Protein AF-A0A953YY02-F1 (afdb_monomer)

Nearest PDB structures (folds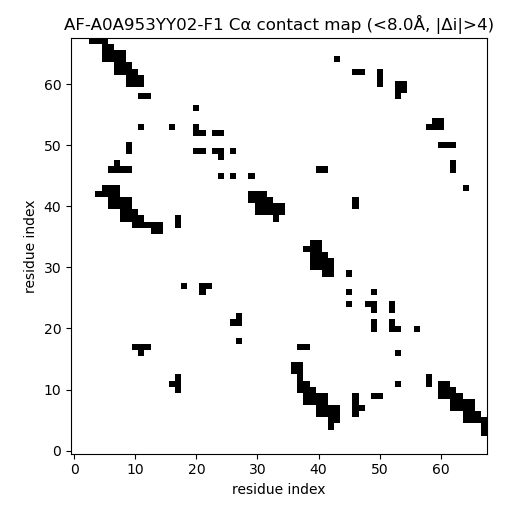eek):
  1gmv-assembly1_B  TM=6.518E-01  e=4.385E-02  Klebsiella aerogenes
  1gmw-assembly1_D  TM=5.935E-01  e=8.127E-02  Klebsiella aerogenes
  8cg4-assembly1_B  TM=6.082E-01  e=1.981E-01  Aspergillus parasiticus
  4amo-assembly1_A  TM=6.905E-01  e=7.806E-01  Micromonospora chersina
  4amp-assembly1_A  TM=6.575E-01  e=7.289E-01  Micromonospora chersina

Mean predicted aligned error: 6.19 Å

Radius of gyration: 11.32 Å; Cα contacts (8 Å, |Δi|>4): 122; chains: 1; bounding box: 20×26×37 Å

Secondary structure (DSSP, 8-state):
------EEEEE-SSHHHHHHHHHHTT-GGG--EEETTTEEEEEHHHHHHHHHHHHHTT---EEEEE--

Solvent-accessible surface area (backbone atoms only — not comparable to full-atom values): 3768 Å² total; per-residue (Å²): 136,87,84,70,65,58,33,16,38,42,42,44,96,39,48,65,59,38,51,53,21,26,57,73,45,69,40,66,91,57,55,74,43,72,58,70,72,30,26,37,30,21,49,43,71,57,30,49,45,31,39,59,31,29,47,74,71,75,41,88,54,56,74,46,77,45,89,98

Structure (mmCIF, N/CA/C/O backbone):
data_AF-A0A953YY02-F1
#
_entry.id   AF-A0A953YY02-F1
#
loop_
_atom_site.group_PDB
_atom_site.id
_atom_site.type_symbol
_atom_site.label_atom_id
_atom_site.label_alt_id
_atom_site.label_comp_id
_atom_site.label_asym_id
_atom_site.label_entity_id
_atom_site.label_seq_id
_atom_s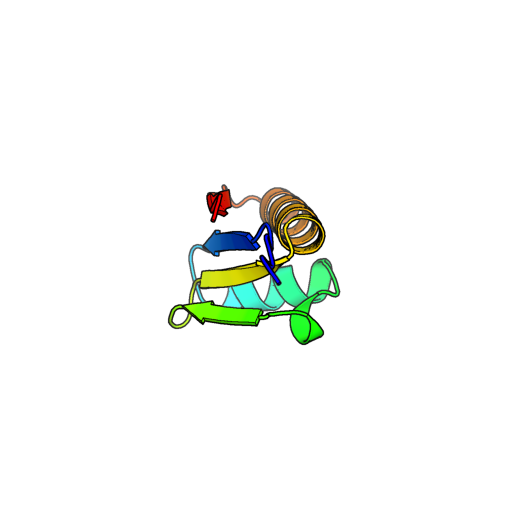ite.pdbx_PDB_ins_code
_atom_site.Cartn_x
_atom_site.Cartn_y
_atom_site.Cartn_z
_atom_site.occupancy
_atom_site.B_iso_or_equiv
_atom_site.auth_seq_id
_atom_site.auth_comp_id
_atom_site.auth_asym_id
_atom_site.auth_atom_id
_atom_site.pdbx_PDB_model_num
ATOM 1 N N . MET A 1 1 ? -3.452 -14.936 23.747 1.00 34.75 1 MET A N 1
ATOM 2 C CA . MET A 1 1 ? -3.834 -13.730 22.985 1.00 34.75 1 MET A CA 1
ATOM 3 C C . MET A 1 1 ? -3.624 -14.039 21.510 1.00 34.75 1 MET A C 1
ATOM 5 O O . MET A 1 1 ? -2.478 -14.191 21.114 1.00 34.75 1 MET A O 1
ATOM 9 N N . LYS A 1 2 ? -4.691 -14.270 20.735 1.00 40.47 2 LYS A N 1
ATOM 10 C CA . LYS A 1 2 ? -4.579 -14.435 19.276 1.00 40.47 2 LYS A CA 1
ATOM 11 C C . LYS A 1 2 ? -4.782 -13.057 18.652 1.00 40.47 2 LYS A C 1
ATOM 13 O O . LYS A 1 2 ? -5.849 -12.477 18.818 1.00 40.47 2 LYS A O 1
ATOM 18 N N . ILE A 1 3 ? -3.737 -12.505 18.046 1.00 42.06 3 ILE A N 1
ATOM 19 C CA . ILE A 1 3 ? -3.797 -11.227 17.333 1.00 42.06 3 ILE A CA 1
ATOM 20 C C . ILE A 1 3 ? -4.035 -11.580 15.866 1.00 42.06 3 ILE A C 1
ATOM 22 O O . ILE A 1 3 ? -3.114 -12.046 15.205 1.00 42.06 3 ILE A O 1
ATOM 26 N N . HIS A 1 4 ? -5.260 -11.389 15.382 1.00 46.25 4 HIS A N 1
ATOM 27 C CA . HIS A 1 4 ? -5.581 -11.482 13.959 1.00 46.25 4 HIS A CA 1
ATOM 28 C C . HIS A 1 4 ? -5.481 -10.071 13.374 1.00 46.25 4 HIS A C 1
A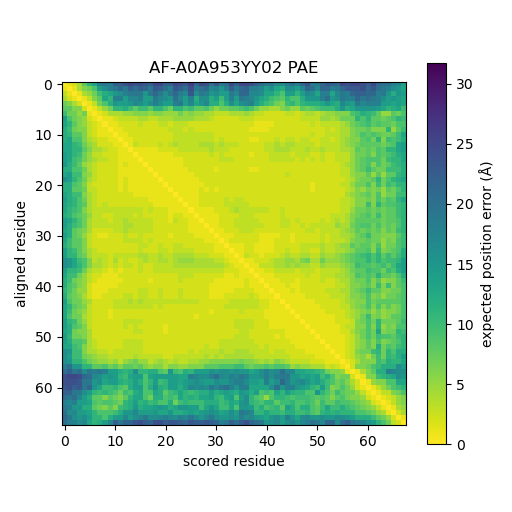TOM 30 O O . HIS A 1 4 ? -6.369 -9.244 13.580 1.00 46.25 4 HIS A O 1
ATOM 36 N N . ARG A 1 5 ? -4.350 -9.753 12.738 1.00 58.41 5 ARG A N 1
ATOM 37 C CA . ARG A 1 5 ? -4.145 -8.484 12.025 1.00 58.41 5 ARG A CA 1
ATOM 38 C C . ARG A 1 5 ? -4.367 -8.740 10.540 1.00 58.41 5 ARG A C 1
ATOM 40 O O . ARG A 1 5 ? -3.548 -9.399 9.909 1.00 58.41 5 ARG A O 1
ATOM 47 N N . HIS A 1 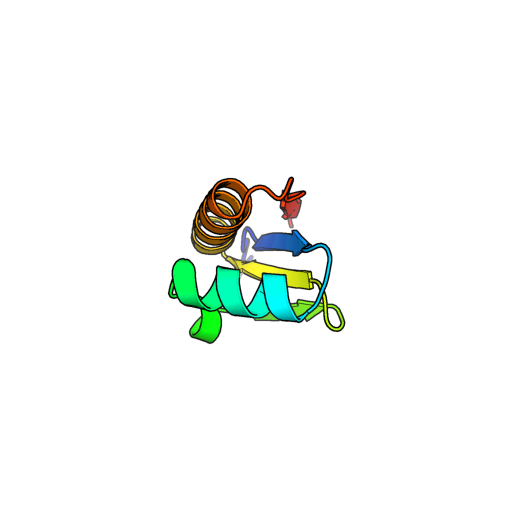6 ? -5.464 -8.222 9.994 1.00 78.75 6 HIS A N 1
ATOM 48 C CA . HIS A 1 6 ? -5.710 -8.270 8.555 1.00 78.75 6 HIS A CA 1
ATOM 49 C C . HIS A 1 6 ? -4.814 -7.240 7.864 1.00 78.75 6 HIS A C 1
ATOM 51 O O . HIS A 1 6 ? -5.036 -6.032 7.982 1.00 78.75 6 HIS A O 1
ATOM 57 N N . VAL A 1 7 ? -3.812 -7.717 7.131 1.00 84.62 7 VAL A N 1
ATOM 58 C CA . VAL A 1 7 ? -2.862 -6.870 6.405 1.00 84.62 7 VAL A CA 1
ATOM 59 C C . VAL A 1 7 ? -3.071 -6.984 4.898 1.00 84.62 7 VAL A C 1
ATOM 61 O O . VAL A 1 7 ? -3.439 -8.036 4.374 1.00 84.62 7 VAL A O 1
ATOM 64 N N . GLY A 1 8 ? -2.839 -5.883 4.190 1.00 88.38 8 GLY A N 1
ATOM 65 C CA . GLY A 1 8 ? -2.822 -5.840 2.733 1.00 88.38 8 GLY A CA 1
ATOM 66 C C . GLY A 1 8 ? -1.405 -5.625 2.222 1.00 88.38 8 GLY A C 1
ATOM 67 O O . GLY A 1 8 ? -0.696 -4.735 2.698 1.00 88.38 8 GLY A O 1
ATOM 68 N N . VAL A 1 9 ? -1.000 -6.427 1.237 1.00 88.62 9 VAL A N 1
ATOM 69 C CA . VAL A 1 9 ? 0.231 -6.188 0.479 1.00 88.62 9 VAL A CA 1
ATOM 70 C C . VAL A 1 9 ? -0.122 -5.412 -0.779 1.00 88.62 9 VAL A C 1
ATOM 72 O O . VAL A 1 9 ? -0.938 -5.867 -1.585 1.00 88.62 9 VAL A O 1
ATOM 75 N N . VAL A 1 10 ? 0.515 -4.258 -0.956 1.00 87.56 10 VAL A N 1
ATOM 76 C CA . VA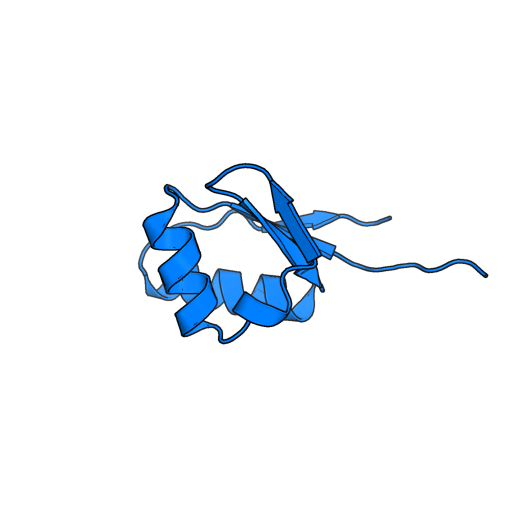L A 1 10 ? 0.340 -3.407 -2.134 1.00 87.56 10 VAL A CA 1
ATOM 77 C C . VAL A 1 10 ? 1.642 -3.370 -2.913 1.00 87.56 10 VAL A C 1
ATOM 79 O O . VAL A 1 10 ? 2.707 -3.115 -2.350 1.00 87.56 10 VAL A O 1
ATOM 82 N N . LYS A 1 11 ? 1.558 -3.631 -4.219 1.00 87.81 11 LYS A N 1
ATOM 83 C CA . LYS A 1 11 ? 2.693 -3.600 -5.143 1.00 87.81 11 LYS A CA 1
ATOM 84 C C . LYS A 1 11 ? 2.454 -2.563 -6.235 1.00 87.81 11 LYS A C 1
ATOM 86 O O . LYS A 1 11 ? 1.421 -2.602 -6.898 1.00 87.81 11 LYS A O 1
ATOM 91 N N . ALA A 1 12 ? 3.436 -1.691 -6.440 1.00 87.88 12 ALA A N 1
ATOM 92 C CA . ALA A 1 12 ? 3.471 -0.719 -7.527 1.00 87.88 12 ALA A CA 1
ATOM 93 C C . ALA A 1 12 ? 4.413 -1.179 -8.657 1.00 87.88 12 ALA A C 1
ATOM 95 O O . ALA A 1 12 ? 5.157 -2.158 -8.516 1.00 87.88 12 ALA A O 1
ATOM 96 N N . ALA A 1 13 ? 4.386 -0.471 -9.788 1.00 86.94 13 ALA A N 1
ATOM 97 C CA . ALA A 1 13 ? 5.261 -0.753 -10.928 1.00 86.94 13 ALA A CA 1
ATOM 98 C C . ALA A 1 13 ? 6.738 -0.434 -10.631 1.00 86.94 13 ALA A C 1
ATOM 100 O O . ALA A 1 13 ? 7.626 -1.237 -10.944 1.00 86.94 13 ALA A O 1
ATOM 101 N N . ASP A 1 14 ? 6.978 0.689 -9.953 1.00 89.56 14 ASP A N 1
ATOM 102 C CA . ASP A 1 14 ? 8.289 1.180 -9.534 1.00 89.56 14 ASP A CA 1
ATOM 103 C C . ASP A 1 14 ? 8.235 1.876 -8.158 1.00 89.56 14 ASP A C 1
ATOM 105 O O . ASP A 1 14 ? 7.176 2.028 -7.540 1.00 89.56 14 ASP A O 1
ATOM 109 N N . ALA A 1 15 ? 9.413 2.245 -7.650 1.00 90.69 15 ALA A N 1
ATOM 110 C CA . ALA A 1 15 ? 9.580 2.824 -6.322 1.00 90.69 15 ALA A CA 1
ATOM 111 C C . ALA A 1 15 ? 9.059 4.265 -6.212 1.00 90.69 15 ALA A C 1
ATOM 113 O O . ALA A 1 15 ? 8.643 4.682 -5.129 1.00 90.69 15 ALA A O 1
ATOM 114 N N . LEU A 1 16 ? 9.092 5.033 -7.307 1.00 91.38 16 LEU A N 1
ATOM 115 C CA . LEU A 1 16 ? 8.609 6.412 -7.316 1.00 91.38 16 LEU A CA 1
ATOM 116 C C . LEU A 1 16 ? 7.084 6.424 -7.217 1.00 91.38 16 LEU A C 1
ATOM 118 O O . LEU A 1 16 ? 6.540 7.080 -6.334 1.00 91.38 16 LEU A O 1
ATOM 122 N N . THR A 1 17 ? 6.423 5.594 -8.020 1.00 90.19 17 THR A N 1
ATOM 123 C CA . THR A 1 17 ? 4.969 5.416 -8.011 1.00 90.19 17 THR A CA 1
ATOM 124 C C . THR A 1 17 ? 4.474 4.996 -6.628 1.00 90.19 17 THR A C 1
ATOM 126 O O . THR A 1 17 ? 3.487 5.529 -6.126 1.00 90.19 17 THR A O 1
ATOM 129 N N . LEU A 1 18 ? 5.177 4.068 -5.964 1.00 91.00 18 LEU A N 1
ATOM 130 C CA . LEU A 1 18 ? 4.827 3.674 -4.598 1.00 91.00 18 LEU A CA 1
ATOM 131 C C . LEU A 1 18 ? 4.916 4.857 -3.623 1.00 91.00 18 LEU A C 1
ATOM 133 O O . LEU A 1 18 ? 4.019 5.038 -2.804 1.00 91.00 18 LEU A O 1
ATOM 137 N N . LYS A 1 19 ? 5.974 5.672 -3.708 1.00 91.38 19 LYS A N 1
ATOM 138 C CA . LYS A 1 19 ? 6.141 6.859 -2.853 1.00 91.38 19 LYS A CA 1
ATOM 139 C C . LYS A 1 19 ? 5.051 7.901 -3.096 1.00 91.38 19 LYS A C 1
ATOM 141 O O . LYS A 1 19 ? 4.480 8.405 -2.132 1.00 91.38 19 LYS A O 1
ATOM 146 N N . GLU A 1 20 ? 4.747 8.196 -4.356 1.00 91.00 20 GLU A N 1
ATOM 147 C CA . GLU A 1 20 ? 3.697 9.147 -4.731 1.00 91.00 20 GLU A CA 1
ATOM 148 C C . GLU A 1 20 ? 2.324 8.678 -4.249 1.00 91.00 20 GLU A C 1
ATOM 150 O O . GLU A 1 20 ? 1.587 9.452 -3.640 1.00 91.00 20 GLU A O 1
ATOM 155 N N . ALA A 1 21 ? 2.009 7.394 -4.421 1.00 90.06 21 ALA A N 1
ATOM 156 C CA . ALA A 1 21 ? 0.755 6.825 -3.947 1.00 90.06 21 ALA A CA 1
ATOM 157 C C . ALA A 1 21 ? 0.649 6.830 -2.412 1.00 90.06 21 ALA A C 1
ATOM 159 O O . ALA A 1 21 ? -0.405 7.166 -1.870 1.00 90.06 21 ALA A O 1
ATOM 160 N N . LEU A 1 22 ? 1.736 6.516 -1.694 1.00 92.00 22 LEU A N 1
ATOM 161 C CA . LEU A 1 22 ? 1.786 6.587 -0.226 1.00 92.00 22 LEU A CA 1
ATOM 162 C C . LEU A 1 22 ? 1.556 8.011 0.293 1.00 92.00 22 LEU A C 1
ATOM 164 O O . LEU A 1 22 ? 0.885 8.189 1.315 1.00 92.00 22 LEU A O 1
ATOM 168 N N . ALA A 1 23 ? 2.094 9.011 -0.408 1.00 91.44 23 ALA A N 1
ATOM 169 C CA . ALA A 1 23 ? 1.875 10.418 -0.102 1.00 91.44 23 ALA A CA 1
ATOM 170 C C . ALA A 1 23 ? 0.431 10.843 -0.416 1.00 91.44 23 ALA A C 1
ATOM 172 O O . ALA A 1 23 ? -0.224 11.443 0.434 1.00 91.44 23 ALA A O 1
ATOM 173 N N . ALA A 1 24 ? -0.097 10.465 -1.585 1.00 90.00 24 ALA A N 1
ATOM 174 C CA . ALA A 1 24 ? -1.459 10.784 -2.015 1.00 90.0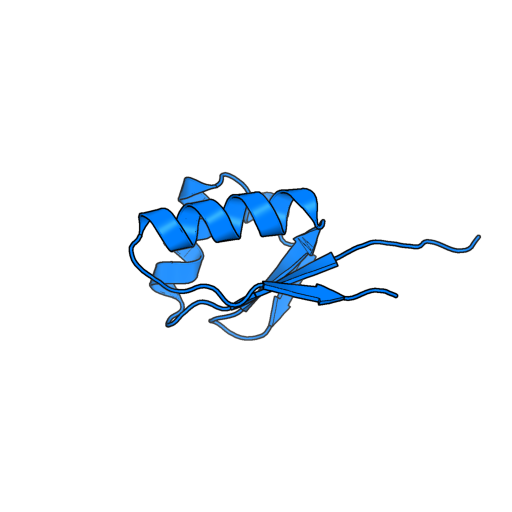0 24 ALA A CA 1
ATOM 175 C C . ALA A 1 24 ? -2.535 10.162 -1.109 1.00 90.00 24 ALA A C 1
ATOM 177 O O . ALA A 1 24 ? -3.561 10.786 -0.843 1.00 90.00 24 ALA A O 1
ATOM 178 N N . ALA A 1 25 ? -2.294 8.950 -0.603 1.00 90.50 25 ALA A N 1
ATOM 179 C CA . ALA A 1 25 ? -3.159 8.291 0.372 1.00 90.50 25 ALA A CA 1
ATOM 180 C C . ALA A 1 25 ? -2.923 8.771 1.820 1.00 90.50 25 ALA A C 1
ATOM 182 O O . ALA A 1 25 ? -3.677 8.396 2.713 1.00 90.50 25 ALA A O 1
ATOM 183 N N . ALA A 1 26 ? -1.890 9.583 2.072 1.00 93.81 26 ALA A N 1
ATOM 184 C CA . ALA A 1 26 ? -1.472 10.029 3.403 1.00 93.81 26 ALA A CA 1
ATOM 185 C C . ALA A 1 26 ? -1.193 8.877 4.398 1.00 93.81 26 ALA A C 1
ATOM 187 O O . ALA A 1 26 ? -1.382 9.023 5.607 1.00 93.81 26 ALA A O 1
ATOM 188 N N . VAL A 1 27 ? -0.703 7.731 3.906 1.00 92.69 27 VAL A N 1
ATOM 189 C CA . VAL A 1 27 ? -0.435 6.521 4.716 1.00 92.69 27 VAL A CA 1
ATOM 190 C C . VAL A 1 27 ? 1.051 6.178 4.843 1.00 92.69 27 VAL A C 1
ATOM 192 O O . VAL A 1 27 ? 1.393 5.145 5.410 1.00 92.69 27 VAL A O 1
ATOM 195 N N . GLN A 1 28 ? 1.962 7.043 4.379 1.00 91.12 28 GLN A N 1
ATOM 196 C CA . GLN A 1 28 ? 3.415 6.793 4.434 1.00 91.12 28 GLN A CA 1
ATOM 197 C C . GLN A 1 28 ? 3.926 6.400 5.833 1.00 91.12 28 GLN A C 1
ATOM 199 O O . GLN A 1 28 ? 4.801 5.553 5.966 1.00 91.12 28 GLN A O 1
ATOM 204 N N 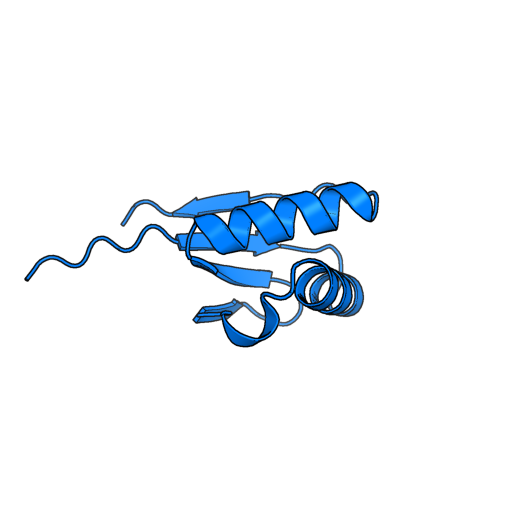. HIS A 1 29 ? 3.357 6.998 6.883 1.00 92.38 29 HIS A N 1
ATOM 205 C CA . HIS A 1 29 ? 3.755 6.796 8.279 1.00 92.38 29 HIS A CA 1
ATOM 206 C C . HIS A 1 29 ? 3.089 5.568 8.918 1.00 92.38 29 HIS A C 1
ATOM 208 O O . HIS A 1 29 ? 3.365 5.253 10.071 1.00 92.38 29 HIS A O 1
ATOM 214 N N . LYS A 1 30 ? 2.196 4.896 8.183 1.00 92.75 30 LYS A N 1
ATOM 215 C CA . LYS A 1 30 ? 1.437 3.720 8.625 1.00 92.75 30 LYS A CA 1
ATOM 216 C C . LYS A 1 30 ? 1.939 2.419 8.002 1.00 92.75 30 LYS A C 1
ATOM 218 O O . LYS A 1 30 ? 1.397 1.356 8.291 1.00 92.75 30 LYS A O 1
ATOM 223 N N . VAL A 1 31 ? 2.951 2.497 7.137 1.00 93.38 31 VAL A N 1
ATOM 224 C CA . VAL A 1 31 ? 3.576 1.325 6.521 1.00 93.38 31 VAL A CA 1
ATOM 225 C C . VAL A 1 31 ? 4.131 0.417 7.614 1.00 93.38 31 VAL A C 1
ATOM 227 O O . VAL A 1 31 ? 4.995 0.819 8.388 1.00 93.38 31 VAL A O 1
ATOM 230 N N . LEU A 1 32 ? 3.635 -0.819 7.659 1.00 92.19 32 LEU A N 1
ATOM 231 C CA . LEU A 1 32 ? 4.061 -1.833 8.622 1.00 92.19 32 LEU A CA 1
ATOM 232 C C . LEU A 1 32 ? 5.406 -2.440 8.222 1.00 92.19 32 LEU A C 1
ATOM 234 O O . LEU A 1 32 ? 6.253 -2.707 9.071 1.00 92.19 32 LEU A O 1
ATOM 238 N N . ALA A 1 33 ? 5.596 -2.669 6.922 1.00 92.94 33 ALA A N 1
ATOM 239 C CA . ALA A 1 33 ? 6.837 -3.185 6.363 1.00 92.94 33 ALA A CA 1
ATOM 240 C C . ALA A 1 33 ? 6.989 -2.789 4.891 1.00 92.94 33 ALA A C 1
ATOM 242 O O . ALA A 1 33 ? 6.006 -2.680 4.159 1.00 92.94 33 ALA A O 1
ATOM 243 N N . MET A 1 34 ? 8.233 -2.639 4.441 1.00 93.19 34 MET A N 1
ATOM 244 C CA . MET A 1 34 ? 8.576 -2.535 3.022 1.00 93.19 34 MET A CA 1
ATOM 245 C C . MET A 1 34 ? 9.045 -3.901 2.518 1.00 93.19 34 MET A C 1
ATOM 247 O O . MET A 1 34 ? 9.891 -4.535 3.146 1.00 93.19 34 MET A O 1
ATOM 251 N N . ILE A 1 35 ? 8.515 -4.351 1.381 1.00 89.88 35 ILE A N 1
ATOM 252 C CA . ILE A 1 35 ? 8.940 -5.579 0.702 1.00 89.88 35 ILE A CA 1
ATOM 253 C C . ILE A 1 35 ? 9.703 -5.167 -0.556 1.00 89.88 35 ILE A C 1
ATOM 255 O O . ILE A 1 35 ? 9.142 -4.997 -1.642 1.00 89.88 35 ILE A O 1
ATOM 259 N N . GLY A 1 36 ? 11.009 -4.966 -0.386 1.00 90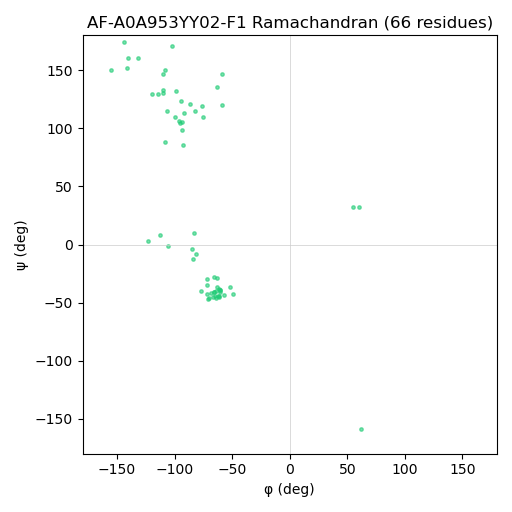.44 36 GLY A N 1
ATOM 260 C CA . GLY A 1 36 ? 11.844 -4.344 -1.409 1.00 90.44 36 GLY A CA 1
ATOM 261 C C . GLY A 1 36 ? 11.401 -2.908 -1.715 1.00 90.44 36 GLY A C 1
ATOM 262 O O . GLY A 1 36 ? 10.727 -2.259 -0.920 1.00 90.44 36 GLY A O 1
ATOM 263 N N . GLU A 1 37 ? 11.780 -2.404 -2.886 1.00 89.62 37 GLU A N 1
ATOM 264 C CA . GLU A 1 37 ? 11.566 -0.992 -3.242 1.00 89.62 37 GLU A CA 1
ATOM 265 C C . GLU A 1 37 ? 10.168 -0.693 -3.805 1.00 89.62 37 GLU A C 1
ATOM 267 O O . GLU A 1 37 ? 9.793 0.467 -3.943 1.00 89.62 37 GLU A O 1
ATOM 272 N N . ARG A 1 38 ? 9.399 -1.732 -4.162 1.00 90.50 38 ARG A N 1
ATOM 273 C CA . ARG A 1 38 ? 8.168 -1.614 -4.972 1.00 90.50 38 ARG A CA 1
ATOM 274 C C . ARG A 1 38 ? 6.918 -2.188 -4.318 1.00 90.50 38 ARG A C 1
ATOM 276 O O . ARG A 1 38 ? 5.863 -2.216 -4.949 1.00 90.50 38 ARG A O 1
ATOM 283 N N . ALA A 1 39 ? 7.019 -2.681 -3.090 1.00 89.38 39 ALA A N 1
ATOM 284 C CA . ALA A 1 39 ? 5.868 -3.186 -2.364 1.00 89.38 39 ALA A CA 1
ATOM 285 C C . ALA A 1 39 ? 5.937 -2.816 -0.886 1.00 89.38 39 ALA A C 1
ATOM 287 O O . ALA A 1 39 ? 7.017 -2.663 -0.315 1.00 89.38 39 ALA A O 1
ATOM 288 N N . CYS A 1 40 ? 4.772 -2.691 -0.264 1.00 92.56 40 CYS A N 1
ATOM 289 C CA . CYS A 1 40 ? 4.645 -2.436 1.160 1.00 92.56 40 CYS A CA 1
ATOM 290 C C . CYS A 1 40 ? 3.492 -3.241 1.762 1.00 92.56 40 CYS A C 1
ATOM 292 O O . CYS A 1 40 ? 2.600 -3.726 1.060 1.00 92.56 40 CYS A O 1
ATOM 294 N N . VAL A 1 41 ? 3.545 -3.390 3.079 1.00 93.12 41 VAL A N 1
ATOM 295 C CA . VAL A 1 41 ? 2.509 -4.001 3.903 1.00 93.12 41 VAL A CA 1
ATOM 296 C C . VAL A 1 41 ? 1.866 -2.904 4.730 1.00 93.12 41 VAL A C 1
ATOM 298 O O . VAL A 1 41 ? 2.558 -2.115 5.379 1.00 93.12 41 VAL A O 1
ATOM 301 N N . LEU A 1 42 ? 0.543 -2.869 4.712 1.00 92.88 42 LEU A N 1
ATOM 302 C CA . LEU A 1 42 ? -0.282 -1.925 5.450 1.00 92.88 42 LEU A CA 1
ATOM 303 C C . LEU A 1 42 ? -1.387 -2.685 6.180 1.00 92.88 42 LEU A C 1
ATOM 305 O O . LEU A 1 42 ? -1.740 -3.805 5.805 1.00 92.88 42 LEU A O 1
ATOM 309 N N . GLU A 1 43 ? -1.969 -2.059 7.199 1.00 92.44 43 GLU A N 1
ATOM 310 C CA . GLU A 1 43 ? -3.267 -2.505 7.708 1.00 92.44 43 GLU A CA 1
ATOM 311 C C . GLU A 1 43 ? -4.295 -2.451 6.564 1.00 92.44 43 GLU A C 1
ATOM 313 O O . GLU A 1 43 ? -4.226 -1.584 5.687 1.00 92.44 43 GLU A O 1
ATOM 318 N N . ARG A 1 44 ? -5.260 -3.376 6.555 1.00 88.12 44 ARG A N 1
ATOM 319 C CA . ARG A 1 44 ? -6.210 -3.553 5.440 1.00 88.12 44 ARG A CA 1
ATOM 320 C C . ARG A 1 44 ? -6.876 -2.251 4.967 1.00 88.12 44 ARG A C 1
ATOM 322 O O . ARG A 1 44 ? -7.005 -2.032 3.764 1.00 88.12 44 ARG A O 1
ATOM 329 N N . ALA A 1 45 ? -7.293 -1.390 5.897 1.00 89.81 45 ALA A N 1
ATOM 330 C CA . ALA A 1 45 ? -7.946 -0.121 5.571 1.00 89.81 45 ALA A CA 1
ATOM 331 C C . ALA A 1 45 ? -7.010 0.842 4.819 1.00 89.81 45 ALA A C 1
ATOM 333 O O . ALA A 1 45 ? -7.401 1.426 3.809 1.00 89.81 45 ALA A O 1
ATOM 334 N N . ASP A 1 46 ? -5.761 0.958 5.270 1.00 92.00 46 ASP A N 1
ATOM 335 C CA . ASP A 1 46 ? -4.755 1.815 4.642 1.00 92.00 46 ASP A CA 1
ATOM 336 C C . ASP A 1 46 ? -4.277 1.228 3.301 1.00 92.00 46 ASP A C 1
ATOM 338 O O . ASP A 1 46 ? -4.051 1.971 2.348 1.00 92.00 46 ASP A O 1
ATOM 342 N N . ALA A 1 47 ? -4.191 -0.104 3.185 1.00 89.94 47 ALA A N 1
ATOM 343 C CA . ALA A 1 47 ? -3.890 -0.785 1.925 1.00 89.94 47 ALA A CA 1
ATOM 344 C C . ALA A 1 47 ? -4.949 -0.495 0.847 1.00 89.94 47 ALA A C 1
ATOM 346 O O . ALA A 1 47 ? -4.602 -0.274 -0.312 1.00 89.94 47 ALA A O 1
ATOM 347 N N . LYS A 1 48 ? -6.234 -0.447 1.228 1.00 89.25 48 LYS A N 1
ATOM 348 C CA . LYS A 1 48 ? -7.330 -0.086 0.320 1.00 89.25 48 LYS A CA 1
ATOM 349 C C . LYS A 1 48 ? -7.241 1.375 -0.128 1.00 89.25 48 LYS A C 1
ATOM 351 O O . LYS A 1 48 ? -7.333 1.641 -1.321 1.00 89.25 48 LYS A O 1
ATOM 356 N N . ALA A 1 49 ? -6.990 2.303 0.797 1.00 90.00 49 ALA A N 1
ATOM 357 C CA . ALA A 1 49 ? -6.792 3.714 0.458 1.00 90.00 49 ALA A CA 1
ATOM 358 C C . ALA A 1 49 ? -5.593 3.917 -0.489 1.00 90.00 49 ALA A C 1
ATOM 360 O O . ALA A 1 49 ? -5.665 4.709 -1.430 1.00 90.00 49 ALA A O 1
ATOM 361 N N . LEU A 1 50 ? -4.504 3.169 -0.274 1.00 89.50 50 LEU A N 1
ATOM 362 C CA . LEU A 1 50 ? -3.341 3.179 -1.159 1.00 89.50 50 LEU A CA 1
ATOM 363 C C . LEU A 1 50 ? -3.664 2.612 -2.547 1.00 89.50 50 LEU A C 1
ATOM 365 O O . LEU A 1 50 ? -3.219 3.163 -3.550 1.00 89.50 50 LEU A O 1
ATOM 369 N N . ALA A 1 51 ? -4.447 1.536 -2.619 1.00 87.69 51 ALA A N 1
ATOM 370 C CA . ALA A 1 51 ? -4.899 0.973 -3.886 1.00 87.69 51 ALA A CA 1
ATOM 371 C C . ALA A 1 51 ? -5.754 1.973 -4.679 1.00 87.69 51 ALA A C 1
ATOM 373 O O . ALA A 1 51 ? -5.472 2.219 -5.845 1.00 87.69 51 ALA A O 1
ATOM 374 N N . GLU A 1 52 ? -6.704 2.648 -4.027 1.00 87.19 52 GLU A N 1
ATOM 375 C CA . GLU A 1 52 ? -7.513 3.706 -4.649 1.00 87.19 52 GLU A CA 1
ATOM 376 C C . GLU A 1 52 ? -6.670 4.912 -5.105 1.00 87.19 52 GLU A C 1
ATOM 378 O O . GLU A 1 52 ? -7.036 5.626 -6.042 1.00 87.19 52 GLU A O 1
ATOM 383 N N . ALA A 1 53 ? -5.546 5.192 -4.437 1.00 86.56 53 ALA A N 1
ATOM 384 C CA . ALA A 1 53 ? -4.591 6.197 -4.897 1.00 86.56 53 ALA A CA 1
ATOM 385 C C . ALA A 1 53 ? -3.826 5.720 -6.142 1.00 86.56 53 ALA A C 1
ATOM 387 O O . ALA A 1 53 ? -3.689 6.486 -7.090 1.00 86.56 53 ALA A O 1
ATOM 388 N N . LEU A 1 54 ? -3.390 4.457 -6.180 1.00 84.75 54 LEU A N 1
ATOM 389 C CA . LEU A 1 54 ? -2.724 3.862 -7.346 1.00 84.75 54 LEU A CA 1
ATOM 390 C C . LEU A 1 54 ? -3.641 3.790 -8.575 1.00 84.75 54 LEU A C 1
ATOM 392 O O . LEU A 1 54 ? -3.194 4.119 -9.674 1.00 84.75 54 LEU A O 1
ATOM 396 N N . ASP A 1 55 ? -4.920 3.457 -8.386 1.00 84.19 55 ASP A N 1
ATOM 397 C CA . ASP A 1 55 ? -5.927 3.467 -9.455 1.00 84.19 55 ASP A CA 1
ATOM 398 C C . ASP A 1 55 ? -6.094 4.873 -10.057 1.00 84.19 55 ASP A C 1
ATOM 400 O O . ASP A 1 55 ? -6.162 5.038 -11.276 1.00 84.19 55 ASP A O 1
ATOM 404 N N . ARG A 1 56 ? -6.089 5.920 -9.217 1.00 81.31 56 ARG A N 1
ATOM 405 C CA . ARG A 1 56 ? -6.148 7.323 -9.672 1.00 81.31 56 ARG A CA 1
ATOM 406 C C . ARG A 1 56 ? -4.913 7.751 -10.462 1.00 81.31 56 ARG A C 1
ATOM 408 O O . ARG A 1 56 ? -5.022 8.613 -11.329 1.00 81.31 56 ARG A O 1
ATOM 415 N N . ILE A 1 57 ? -3.764 7.136 -10.197 1.00 72.44 57 ILE A N 1
ATOM 416 C CA . ILE A 1 57 ? -2.505 7.379 -10.917 1.00 72.44 57 ILE A CA 1
ATOM 417 C C . ILE A 1 57 ? -2.450 6.539 -12.222 1.00 72.44 57 ILE A C 1
ATOM 419 O O . ILE A 1 57 ? -1.438 6.518 -12.914 1.00 72.44 57 ILE A O 1
ATOM 423 N N . SER A 1 58 ? -3.561 5.897 -12.626 1.00 62.91 58 SER A N 1
ATOM 424 C CA . SER A 1 58 ? -3.675 5.054 -13.833 1.00 62.91 58 SER A CA 1
ATOM 425 C C . SER A 1 58 ? -2.736 3.843 -13.844 1.00 62.91 58 SER A C 1
ATOM 427 O O . SER A 1 58 ? -2.299 3.391 -14.901 1.00 62.91 58 SER A O 1
ATOM 429 N N . PHE A 1 59 ? -2.443 3.285 -12.670 1.00 60.66 59 PHE A N 1
ATOM 430 C CA . PHE A 1 59 ? -1.781 1.990 -12.547 1.00 60.66 59 PHE A CA 1
ATOM 431 C C . PHE A 1 59 ? -2.772 0.949 -12.035 1.00 60.66 59 PHE A C 1
ATOM 433 O O . PHE A 1 59 ? -3.697 1.292 -11.318 1.00 60.66 59 PHE A O 1
ATOM 440 N N . HIS A 1 60 ? -2.585 -0.320 -12.409 1.00 55.72 60 HIS A N 1
ATOM 441 C CA . HIS A 1 60 ? -3.395 -1.440 -11.922 1.00 55.72 60 HIS A CA 1
ATOM 442 C C . HIS A 1 60 ? -2.726 -2.075 -10.686 1.00 55.72 60 HIS A C 1
ATOM 444 O O . HIS A 1 60 ? -1.935 -3.015 -10.842 1.00 55.72 60 HIS A O 1
ATOM 450 N N . PRO A 1 61 ? -2.962 -1.569 -9.458 1.00 56.72 61 PRO A N 1
ATOM 451 C CA . PRO A 1 61 ? -2.436 -2.171 -8.247 1.00 56.72 61 PRO A CA 1
ATOM 452 C C . PRO A 1 61 ? -3.017 -3.569 -8.056 1.00 56.72 61 PRO A C 1
ATOM 454 O O . PRO A 1 61 ? -4.220 -3.800 -8.163 1.00 56.72 61 PRO A O 1
ATOM 457 N N . ARG A 1 62 ? -2.157 -4.521 -7.695 1.00 57.72 62 ARG A N 1
ATOM 458 C CA . A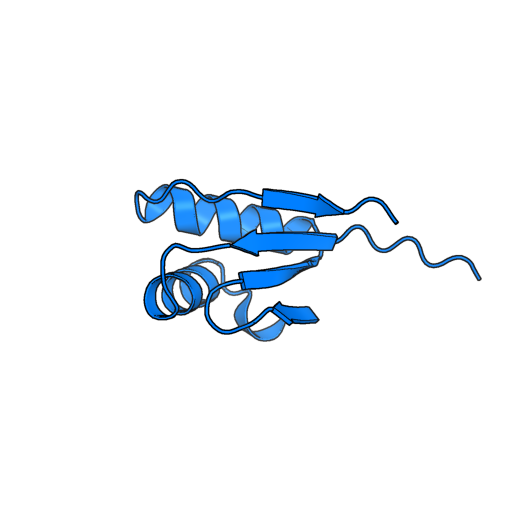RG A 1 62 ? -2.609 -5.811 -7.173 1.00 57.72 62 ARG A CA 1
ATOM 459 C C . ARG A 1 62 ? -2.576 -5.744 -5.652 1.00 57.72 62 ARG A C 1
ATOM 461 O O . ARG A 1 62 ? -1.493 -5.779 -5.072 1.00 57.72 62 ARG A O 1
ATOM 468 N N . VAL A 1 63 ? -3.748 -5.657 -5.027 1.00 63.22 63 VAL A N 1
ATOM 469 C CA . VAL A 1 63 ? -3.902 -5.824 -3.575 1.00 63.22 63 VAL A CA 1
ATOM 470 C C . VAL A 1 63 ? -4.063 -7.309 -3.288 1.00 63.22 63 VAL A C 1
ATOM 472 O O . VAL A 1 63 ? -4.970 -7.949 -3.816 1.00 63.22 63 VAL A O 1
ATOM 475 N N . ILE A 1 64 ? -3.164 -7.869 -2.483 1.00 69.31 64 ILE A N 1
ATOM 476 C CA . ILE A 1 64 ? -3.301 -9.236 -1.974 1.00 69.31 64 ILE A CA 1
ATOM 477 C C . ILE A 1 64 ? -3.669 -9.119 -0.498 1.00 69.31 64 ILE A C 1
ATOM 479 O O . ILE A 1 64 ? -2.888 -8.590 0.296 1.00 69.31 64 ILE A O 1
ATOM 483 N N . GLU A 1 65 ? -4.873 -9.569 -0.150 1.00 64.25 65 GLU A N 1
ATOM 484 C CA . GLU A 1 65 ? -5.314 -9.676 1.239 1.00 64.25 65 GLU A CA 1
ATOM 485 C C . GLU A 1 65 ? -4.637 -10.900 1.865 1.00 64.25 65 GLU A C 1
ATOM 487 O O . GLU A 1 65 ? -4.768 -12.017 1.360 1.00 64.25 65 GLU A O 1
ATOM 492 N N . GLY A 1 66 ? -3.849 -10.682 2.917 1.00 52.81 66 GLY A N 1
ATOM 493 C CA . GLY A 1 66 ? -3.291 -11.761 3.721 1.00 52.81 66 GLY A CA 1
ATOM 494 C C . GLY A 1 66 ? -4.205 -12.025 4.909 1.00 52.81 66 GLY A C 1
ATOM 495 O O . GLY A 1 66 ? -4.215 -11.231 5.849 1.00 52.81 66 GLY A O 1
ATOM 496 N N . ASP A 1 67 ? -4.957 -13.124 4.874 1.00 47.41 67 ASP A N 1
ATOM 497 C CA . ASP A 1 67 ? -5.633 -13.644 6.063 1.00 47.41 67 ASP A CA 1
ATOM 498 C C . ASP A 1 67 ? -4.630 -14.483 6.869 1.00 47.41 67 ASP A C 1
ATOM 500 O O . ASP A 1 67 ? -4.140 -15.508 6.388 1.00 47.41 67 ASP A O 1
ATOM 504 N N . ALA A 1 68 ? -4.295 -14.019 8.076 1.00 48.69 68 ALA A N 1
ATOM 505 C CA . ALA A 1 68 ? -3.460 -14.722 9.052 1.00 48.69 68 ALA A CA 1
ATOM 506 C C . ALA A 1 68 ? -4.215 -14.954 10.373 1.00 48.69 68 ALA A C 1
ATOM 508 O O . ALA A 1 68 ? -4.912 -14.031 10.864 1.00 48.69 68 ALA A O 1
#

Foldseek 3Di:
DDDWFWKKKKFDPFLVLLVQLCVVLVCVVQFPADDPRTMTIGGPVSNVSSCVSSVVVVTRIDIDIDGD

pLDDT: mean 81.02, std 16.11, range [34.75, 93.81]

Sequence (68 aa):
MKIHRHVGVVKAADALTLKEALAAAAVQHKVLAMIGERACVLERADAKALAEALDRISFHPRVIEGDA